Protein AF-A0A183DHZ5-F1 (afdb_monomer_lite)

Secondary structure (DSSP, 8-state):
--SEEEE--GGG--HHHHHHHHHHHHHHHH-TT-EEEE--SSS-HHHHHHHTTSPPP-PPPP-PPP------SS--S-HHHHHHHHHHHHHHHSPSS--EEEEESSHHHHHHHHHHHHHHHHTTT---EEEEE--SS-HHHHHHHHHHHHHHHHHHT-

Organism: NCBI:txid637853

Sequence (158 aa):
LFSVIIIDEAHERTLHTDVLFGLVKDIARFRNDIKLLISSATLDVEKFSTFFDDAPILRIPGRRFPVDIYYTKAPEADYIDAAMVSILQIHLTQPLPGDILVFLTGQEEIETLMVSSFSKLAHFGLGVVAFETACCSSTHAKDTAEQSCQALFGELLK

Radius of gyration: 21.26 Å; chains: 1; bounding box: 41×42×58 Å

Foldseek 3Di:
DDQEDEAEQLVLPDPVSVVVLVVVLVVVVVDVSHHYHYYHPDPVCCVVCVSNVNDDDDDDDDDDDDDDDDDDPDDDPDVLVVVLVVVVCCQVPPDDDDEAEDEDADPVSVVVSVVVNCVVCVVVVTDDYQYAYPHRDDPVRVVVSVVVVVVVVVVVVD

InterPro domains:
  IPR002464 DNA/RNA helicase, ATP-dependent, DEAH-box type, conserved site [PS00690] (3-12)
  IPR014001 Helicase superfamily 1/2, ATP-binding domain [PS51192] (1-61)
  IPR027417 P-loop containing nucleoside triphosphate hydrolase [G3DSA:3.40.50.300] (1-63)
  IPR027417 P-loop containing nucleoside triphosphate hydrolase [G3DSA:3.40.50.300] (64-149)
  IPR027417 P-loop containing nucleoside triphosphate hydrolase [SSF52540] (5-114)

pLDDT: mean 75.85, std 19.02, range [31.0, 93.19]

Structure (mmCIF, N/CA/C/O backbone):
data_AF-A0A183DHZ5-F1
#
_entry.id   AF-A0A183DHZ5-F1
#
loop_
_atom_site.group_PDB
_atom_site.id
_atom_site.type_symbol
_atom_site.label_atom_id
_atom_site.label_alt_id
_atom_site.label_comp_id
_atom_site.label_asym_id
_atom_site.label_entity_id
_atom_site.label_seq_id
_atom_site.pdbx_PDB_ins_code
_atom_site.Cartn_x
_atom_site.Cartn_y
_atom_site.Cartn_z
_atom_site.occupancy
_atom_site.B_iso_or_equiv
_atom_site.auth_seq_id
_atom_site.auth_comp_id
_atom_site.auth_asym_id
_atom_site.auth_atom_id
_atom_site.pdbx_PDB_model_num
ATOM 1 N N . LEU A 1 1 ? -4.511 18.849 24.606 1.00 58.31 1 LEU A N 1
ATOM 2 C CA . LEU A 1 1 ? -4.771 17.392 24.630 1.00 58.31 1 LEU A CA 1
ATOM 3 C C . LEU A 1 1 ? -5.463 17.012 23.333 1.00 58.31 1 LEU A C 1
ATOM 5 O O . LEU A 1 1 ? -6.319 17.769 22.895 1.00 58.31 1 LEU A O 1
ATOM 9 N N . PHE A 1 2 ? -5.076 15.894 22.726 1.00 76.31 2 PHE A N 1
ATOM 10 C CA . PHE A 1 2 ? -5.682 15.408 21.487 1.00 76.31 2 PHE A CA 1
ATOM 11 C C . PHE A 1 2 ? -7.076 14.837 21.761 1.00 76.31 2 PHE A C 1
ATOM 13 O O . PHE A 1 2 ? -7.258 14.106 22.731 1.00 76.31 2 PHE A O 1
ATOM 20 N N . SER A 1 3 ? -8.043 15.177 20.913 1.00 87.81 3 SER A N 1
ATOM 21 C CA . SER A 1 3 ? -9.399 14.610 20.921 1.00 87.81 3 SER A CA 1
ATOM 22 C C . SER A 1 3 ? -9.572 13.496 19.887 1.00 87.81 3 SER A C 1
ATOM 24 O O . SER A 1 3 ? -10.513 12.710 19.967 1.00 87.81 3 SER A O 1
ATOM 26 N N . VAL A 1 4 ? -8.670 13.421 18.907 1.00 91.56 4 VAL A N 1
ATOM 27 C CA . VAL A 1 4 ? -8.697 12.439 17.824 1.00 91.56 4 VAL A CA 1
ATOM 28 C C . VAL A 1 4 ? -7.288 11.901 17.617 1.00 91.56 4 VAL A C 1
ATOM 30 O O . VAL A 1 4 ? -6.333 12.677 17.568 1.00 91.56 4 VAL A O 1
ATOM 33 N N . ILE A 1 5 ? -7.173 10.583 17.499 1.00 91.31 5 ILE A N 1
ATOM 34 C CA . ILE A 1 5 ? -5.947 9.876 17.137 1.00 91.31 5 ILE A CA 1
ATOM 35 C C . ILE A 1 5 ? -6.230 9.132 15.835 1.00 91.31 5 ILE A C 1
ATOM 37 O O . ILE A 1 5 ? -7.207 8.388 15.744 1.00 91.31 5 ILE A O 1
ATOM 41 N N . ILE A 1 6 ? -5.382 9.352 14.834 1.00 92.31 6 ILE A N 1
ATOM 42 C CA . ILE A 1 6 ? -5.441 8.664 13.546 1.00 92.31 6 ILE A CA 1
ATOM 43 C C . ILE A 1 6 ? -4.161 7.848 13.413 1.00 92.31 6 ILE A C 1
ATOM 45 O O . ILE A 1 6 ? -3.070 8.400 13.543 1.00 92.31 6 ILE A O 1
ATOM 49 N N . ILE A 1 7 ? -4.305 6.546 13.189 1.00 89.88 7 ILE A N 1
ATOM 50 C CA . ILE A 1 7 ? -3.193 5.638 12.911 1.00 89.88 7 ILE A CA 1
ATOM 51 C C . ILE A 1 7 ? -3.353 5.172 11.471 1.00 89.88 7 ILE A C 1
ATOM 53 O O . ILE A 1 7 ? -4.314 4.469 11.156 1.00 89.88 7 ILE A O 1
ATOM 57 N N . ASP A 1 8 ? -2.442 5.601 10.607 1.00 89.50 8 ASP A N 1
ATOM 58 C CA . ASP A 1 8 ? -2.439 5.232 9.193 1.00 89.50 8 ASP A CA 1
ATOM 59 C C . ASP A 1 8 ? -1.499 4.053 8.924 1.00 89.50 8 ASP A C 1
ATOM 61 O O . ASP A 1 8 ? -0.668 3.715 9.770 1.00 89.50 8 ASP A O 1
ATOM 65 N N . GLU A 1 9 ? -1.653 3.411 7.766 1.00 86.88 9 GLU A N 1
ATOM 66 C CA . GLU A 1 9 ? -0.778 2.323 7.308 1.00 86.88 9 GLU A CA 1
ATOM 67 C C . GLU A 1 9 ? -0.641 1.169 8.324 1.00 86.88 9 GLU A C 1
ATOM 69 O O . GLU A 1 9 ? 0.388 0.501 8.426 1.00 86.88 9 GLU A O 1
ATOM 74 N N . ALA A 1 10 ? -1.717 0.865 9.062 1.00 84.44 10 ALA A N 1
ATOM 75 C CA . ALA A 1 10 ? -1.728 -0.145 10.132 1.00 84.44 10 ALA A CA 1
ATOM 76 C C . ALA A 1 10 ? -1.297 -1.558 9.686 1.00 84.44 10 ALA A C 1
ATOM 78 O O . ALA A 1 10 ? -1.012 -2.429 10.510 1.00 84.44 10 ALA A O 1
ATOM 79 N N . HIS A 1 11 ? -1.257 -1.797 8.378 1.00 84.62 11 HIS A N 1
ATOM 80 C CA . HIS A 1 11 ? -0.834 -3.048 7.774 1.00 84.62 11 HIS A CA 1
ATOM 81 C C . HIS A 1 11 ? 0.684 -3.250 7.720 1.00 84.62 11 HIS A C 1
ATOM 83 O O . HIS A 1 11 ? 1.106 -4.390 7.542 1.00 84.62 11 HIS A O 1
ATOM 89 N N . GLU A 1 12 ? 1.497 -2.207 7.908 1.00 80.25 12 GLU A N 1
ATOM 90 C CA . GLU A 1 12 ? 2.961 -2.342 7.929 1.00 80.25 12 GLU A CA 1
ATOM 91 C C . GLU A 1 12 ? 3.482 -3.103 9.154 1.00 80.25 12 GLU A C 1
ATOM 93 O O . GLU A 1 12 ? 4.626 -3.549 9.152 1.00 80.25 12 GLU A O 1
ATOM 98 N N . ARG A 1 13 ? 2.649 -3.273 10.196 1.00 81.00 13 ARG A N 1
ATOM 99 C CA . ARG A 1 13 ? 2.975 -4.052 11.408 1.00 81.00 13 ARG A CA 1
ATOM 100 C C . ARG A 1 13 ? 4.326 -3.670 12.024 1.00 81.00 13 ARG A C 1
ATOM 102 O O . ARG A 1 13 ? 5.114 -4.526 12.422 1.00 81.00 13 ARG A O 1
ATOM 109 N N . THR A 1 14 ? 4.613 -2.371 12.103 1.00 83.56 14 THR A N 1
ATOM 110 C CA . THR A 1 14 ? 5.830 -1.912 12.779 1.00 83.56 14 THR A CA 1
ATOM 111 C C . THR A 1 14 ? 5.716 -2.131 14.290 1.00 83.56 14 THR A C 1
ATOM 113 O O . THR A 1 14 ? 4.630 -2.024 14.866 1.00 83.56 14 THR A O 1
ATOM 116 N N . LEU A 1 15 ? 6.853 -2.364 14.956 1.00 86.44 15 LEU A N 1
ATOM 117 C CA . LEU A 1 15 ? 6.904 -2.526 16.414 1.00 86.44 15 LEU A CA 1
ATOM 118 C C . LEU A 1 15 ? 6.274 -1.329 17.144 1.00 86.44 15 LEU A C 1
ATOM 120 O O . LEU A 1 15 ? 5.553 -1.498 18.126 1.00 86.44 15 LEU A O 1
ATOM 124 N N . HIS A 1 16 ? 6.536 -0.116 16.656 1.00 86.81 16 HIS A N 1
ATOM 125 C CA . HIS A 1 16 ? 5.997 1.108 17.240 1.00 86.81 16 HIS A CA 1
ATOM 126 C C . HIS A 1 16 ? 4.471 1.163 17.130 1.00 86.81 16 HIS A C 1
ATOM 128 O O . HIS A 1 16 ? 3.805 1.490 18.113 1.00 86.81 16 HIS A O 1
ATOM 134 N N . THR A 1 17 ? 3.918 0.805 15.969 1.00 86.62 17 THR A N 1
ATOM 135 C CA . THR A 1 17 ? 2.470 0.794 15.736 1.00 86.62 17 THR A CA 1
ATOM 136 C C . THR A 1 17 ? 1.773 -0.270 16.590 1.00 86.62 17 THR A C 1
ATOM 138 O O . THR A 1 17 ? 0.731 0.009 17.182 1.00 86.62 17 THR A O 1
ATOM 141 N N . ASP A 1 18 ? 2.366 -1.456 16.740 1.00 87.38 18 ASP A N 1
ATOM 142 C CA . ASP A 1 18 ? 1.784 -2.533 17.550 1.00 87.38 18 ASP A CA 1
ATOM 143 C C . ASP A 1 18 ? 1.769 -2.195 19.052 1.00 87.38 18 ASP A C 1
ATOM 145 O O . ASP A 1 18 ? 0.756 -2.400 19.729 1.00 87.38 18 ASP A O 1
ATOM 149 N N . VAL A 1 19 ? 2.852 -1.606 19.578 1.00 90.88 19 VAL A N 1
ATOM 150 C CA . VAL A 1 19 ? 2.882 -1.100 20.964 1.00 90.88 19 VAL A CA 1
ATOM 151 C C . VAL A 1 19 ? 1.856 0.022 21.148 1.00 90.88 19 VAL A C 1
ATOM 153 O O . VAL A 1 19 ? 1.135 0.045 22.150 1.00 90.88 19 VAL A O 1
ATOM 156 N N . LEU A 1 20 ? 1.744 0.928 20.171 1.00 90.81 20 LEU A N 1
ATOM 157 C CA . LEU A 1 20 ? 0.765 2.011 20.195 1.00 90.81 20 LEU A CA 1
ATOM 158 C C . LEU A 1 20 ? -0.673 1.476 20.239 1.00 90.81 20 LEU A C 1
ATOM 160 O O . LEU A 1 20 ? -1.477 1.998 21.009 1.00 90.81 20 LEU A O 1
ATOM 164 N N . PHE A 1 21 ? -1.003 0.423 19.485 1.00 91.81 21 PHE A N 1
ATOM 165 C CA . PHE A 1 21 ? -2.342 -0.172 19.506 1.00 91.81 21 PHE A CA 1
ATOM 166 C C . PHE A 1 21 ? -2.739 -0.699 20.883 1.00 91.81 21 PHE A C 1
ATOM 168 O O . PHE A 1 21 ? -3.874 -0.472 21.303 1.00 91.81 21 PHE A O 1
ATOM 175 N N . GLY A 1 22 ? -1.818 -1.345 21.605 1.00 91.50 22 GLY A N 1
ATOM 176 C CA . GLY A 1 22 ? -2.068 -1.790 22.978 1.00 91.50 22 GLY A CA 1
ATOM 177 C C . GLY A 1 22 ? -2.387 -0.620 23.911 1.00 91.50 22 GLY A C 1
ATOM 178 O O . GLY A 1 22 ? -3.421 -0.615 24.576 1.00 91.50 22 GLY A O 1
ATOM 179 N N . LEU A 1 23 ? -1.544 0.417 23.892 1.00 92.75 23 LEU A N 1
ATOM 180 C CA . LEU A 1 23 ? -1.708 1.596 24.749 1.00 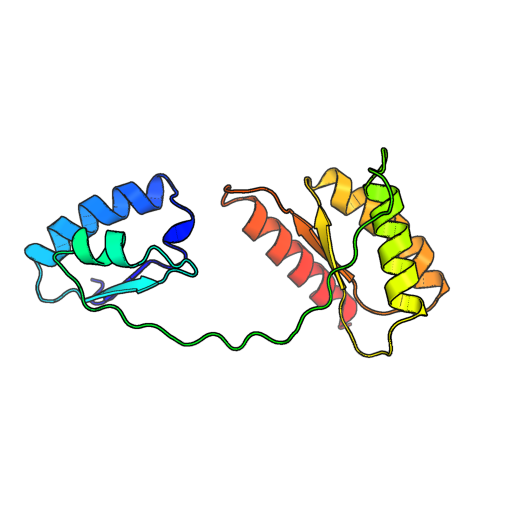92.75 23 LEU A CA 1
ATOM 181 C C . LEU A 1 23 ? -2.989 2.376 24.432 1.00 92.75 23 LEU A C 1
ATOM 183 O O . LEU A 1 23 ? -3.728 2.776 25.332 1.00 92.75 23 LEU A O 1
ATOM 187 N N . VAL A 1 24 ? -3.262 2.604 23.148 1.00 92.31 24 VAL A N 1
ATOM 188 C CA . VAL A 1 24 ? -4.418 3.391 22.710 1.00 92.31 24 VAL A CA 1
ATOM 189 C C . VAL A 1 24 ? -5.721 2.635 22.953 1.00 92.31 24 VAL A C 1
ATOM 191 O O . VAL A 1 24 ? -6.710 3.272 23.309 1.00 92.31 24 VAL A O 1
ATOM 194 N N . LYS A 1 25 ? -5.732 1.300 22.842 1.00 91.75 25 LYS A N 1
ATOM 195 C CA . LYS A 1 25 ? -6.898 0.481 23.203 1.00 91.75 25 LYS A CA 1
ATOM 196 C C . LYS A 1 25 ? -7.289 0.681 24.667 1.00 91.75 25 LYS A C 1
ATOM 198 O O . LYS A 1 25 ? -8.461 0.916 24.957 1.00 91.75 25 LYS A O 1
ATOM 203 N N . ASP A 1 26 ? -6.318 0.637 25.576 1.00 91.69 26 ASP A N 1
ATOM 204 C CA . ASP A 1 26 ? -6.582 0.848 26.999 1.00 91.69 26 ASP A CA 1
ATOM 205 C C . ASP A 1 26 ? -7.067 2.278 27.259 1.00 91.69 26 ASP A C 1
ATOM 207 O O . ASP A 1 26 ? -8.098 2.481 27.899 1.00 91.69 26 ASP A O 1
ATOM 211 N N . ILE A 1 27 ? -6.393 3.281 26.689 1.00 91.31 27 ILE A N 1
ATOM 212 C CA . ILE A 1 27 ? -6.780 4.689 26.846 1.00 91.31 27 ILE A CA 1
ATOM 213 C C . ILE A 1 27 ? -8.195 4.945 26.313 1.00 91.31 27 ILE A C 1
ATOM 215 O O . ILE A 1 27 ? -8.978 5.605 26.995 1.00 91.31 27 ILE A O 1
ATOM 219 N N . ALA A 1 28 ? -8.546 4.411 25.141 1.00 89.12 28 ALA A N 1
ATOM 220 C CA . ALA A 1 28 ? -9.862 4.592 24.527 1.00 89.12 28 ALA A CA 1
ATOM 221 C C . ALA A 1 28 ? -11.000 4.015 25.387 1.00 89.12 28 ALA A C 1
ATOM 223 O O . ALA A 1 28 ? -12.097 4.564 25.392 1.00 89.12 28 ALA A O 1
ATOM 224 N N . ARG A 1 29 ? -10.736 2.959 26.171 1.00 88.38 29 ARG A N 1
ATOM 225 C CA . ARG A 1 29 ? -11.711 2.389 27.118 1.00 88.38 29 ARG A CA 1
ATOM 226 C C . ARG A 1 29 ? -11.929 3.258 28.357 1.00 88.38 29 ARG A C 1
ATOM 228 O O . ARG A 1 29 ? -13.035 3.293 28.887 1.00 88.38 29 ARG A O 1
ATOM 235 N N . PHE A 1 30 ? -10.893 3.952 28.834 1.00 89.69 30 PHE A N 1
ATOM 236 C CA . PHE A 1 30 ? -11.004 4.852 29.992 1.00 89.69 30 PHE A CA 1
ATOM 237 C C . PHE A 1 30 ? -11.499 6.253 29.618 1.00 89.69 30 PHE A C 1
ATOM 239 O O . PHE A 1 30 ? -12.067 6.954 30.458 1.00 89.69 30 PHE A O 1
ATOM 246 N N . ARG A 1 31 ? -11.268 6.681 28.374 1.00 90.06 31 ARG A N 1
ATOM 247 C CA . ARG A 1 31 ? -11.524 8.042 27.904 1.00 90.06 31 ARG A CA 1
ATOM 248 C C . ARG A 1 31 ? -12.465 8.067 26.710 1.00 90.06 31 ARG A C 1
ATOM 250 O O . ARG A 1 31 ? -12.042 8.010 25.561 1.00 90.06 31 ARG A O 1
ATOM 257 N N . ASN A 1 32 ? -13.740 8.296 27.009 1.00 84.44 32 ASN A N 1
ATOM 258 C CA . ASN A 1 32 ? -14.799 8.457 26.008 1.00 84.44 32 ASN A CA 1
ATOM 259 C C . ASN A 1 32 ? -14.691 9.759 25.187 1.00 84.44 32 ASN A C 1
ATOM 261 O O . ASN A 1 32 ? -15.461 9.960 24.251 1.00 84.44 32 ASN A O 1
ATOM 265 N N . ASP A 1 33 ? -13.783 10.671 25.547 1.00 90.56 33 ASP A N 1
ATOM 266 C CA . ASP A 1 33 ? -13.555 11.924 24.825 1.00 90.56 33 ASP A CA 1
ATOM 267 C C . ASP A 1 33 ? -12.545 11.794 23.670 1.00 90.56 33 ASP A C 1
ATOM 269 O O . ASP A 1 33 ? -12.406 12.729 22.878 1.00 90.56 33 ASP A O 1
ATOM 273 N N . ILE A 1 34 ? -11.871 10.644 23.546 1.00 90.00 34 ILE A N 1
ATOM 274 C CA . ILE A 1 34 ? -10.916 10.358 22.472 1.00 90.00 34 ILE A CA 1
ATOM 275 C C . ILE A 1 34 ? -11.598 9.539 21.376 1.00 90.00 34 ILE A C 1
ATOM 277 O O . ILE A 1 34 ? -12.208 8.504 21.632 1.00 90.00 34 ILE A O 1
ATOM 281 N N . LYS A 1 35 ? -11.445 9.980 20.126 1.00 90.69 35 LYS A N 1
ATOM 282 C CA . LYS A 1 35 ? -11.853 9.223 18.937 1.00 90.69 35 LYS A CA 1
ATOM 283 C C . LYS A 1 35 ? -10.634 8.582 18.288 1.00 90.69 35 LYS A C 1
ATOM 285 O O . LYS A 1 35 ? -9.654 9.272 18.018 1.00 90.69 35 LYS A O 1
ATOM 290 N N . LEU A 1 36 ? -10.716 7.287 18.010 1.00 90.8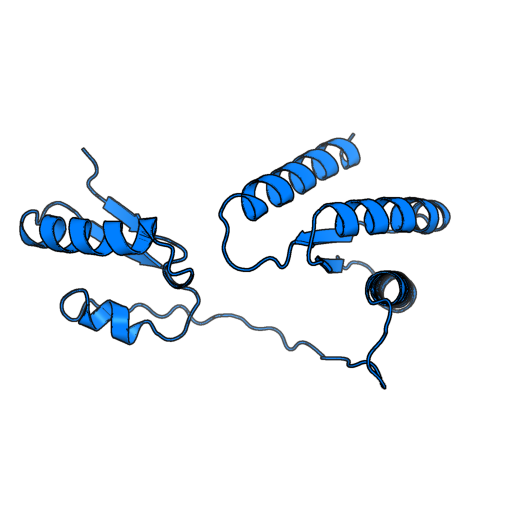8 36 LEU A N 1
ATOM 291 C CA . LEU A 1 36 ? -9.668 6.532 17.331 1.00 90.88 36 LEU A CA 1
ATOM 292 C C . LEU A 1 36 ? -10.114 6.178 15.912 1.00 90.88 36 LEU A C 1
ATOM 294 O O . LEU A 1 36 ? -11.177 5.588 15.730 1.00 90.88 36 LEU A O 1
ATOM 298 N N . LEU A 1 37 ? -9.290 6.521 14.925 1.00 92.31 37 LEU A N 1
ATOM 299 C CA . LEU A 1 37 ? -9.438 6.083 13.541 1.00 92.31 37 LEU A CA 1
ATOM 300 C C . LEU A 1 37 ? -8.196 5.291 13.140 1.00 92.31 37 LEU A C 1
ATOM 302 O O . LEU A 1 37 ? -7.076 5.767 13.308 1.00 92.31 37 LEU A O 1
ATOM 306 N N . ILE A 1 38 ? -8.400 4.095 12.596 1.00 91.38 38 ILE A N 1
ATOM 307 C CA . ILE A 1 38 ? -7.322 3.245 12.092 1.00 91.38 38 ILE A CA 1
ATOM 308 C C . ILE A 1 38 ? -7.562 3.024 10.604 1.00 91.38 38 ILE A C 1
ATOM 310 O O . ILE A 1 38 ? -8.639 2.577 10.210 1.00 91.38 38 ILE A O 1
ATOM 314 N N . SER A 1 39 ? -6.563 3.352 9.795 1.00 90.44 39 SER A N 1
ATOM 315 C CA . SER A 1 39 ? -6.565 3.191 8.344 1.00 90.44 39 SER A CA 1
ATOM 316 C C . SER A 1 39 ? -5.594 2.076 7.937 1.00 90.44 39 SER A C 1
ATOM 318 O O . SER A 1 39 ? -4.532 1.894 8.533 1.00 90.44 39 SER A O 1
ATOM 320 N N . SER A 1 40 ? -6.002 1.267 6.956 1.00 86.94 40 SER A N 1
ATOM 321 C CA . SER A 1 40 ? -5.236 0.136 6.427 1.00 86.94 40 SER A CA 1
ATOM 322 C C . SER A 1 40 ? -5.579 -0.096 4.957 1.00 86.94 40 SER A C 1
ATOM 324 O O . SER A 1 40 ? -6.755 -0.097 4.589 1.00 86.94 40 SER A O 1
ATOM 326 N N . ALA A 1 41 ? -4.565 -0.369 4.132 1.00 84.06 41 ALA A N 1
ATOM 327 C CA . ALA A 1 41 ? -4.731 -0.718 2.723 1.00 84.06 41 ALA A CA 1
ATOM 328 C C . ALA A 1 41 ? -5.016 -2.218 2.484 1.00 84.06 41 ALA A C 1
ATOM 330 O O . ALA A 1 41 ? -5.332 -2.619 1.361 1.00 84.06 41 ALA A O 1
ATOM 331 N N . THR A 1 42 ? -4.904 -3.069 3.512 1.00 77.25 42 THR A N 1
ATOM 332 C CA . THR A 1 42 ? -5.039 -4.531 3.368 1.00 77.25 42 THR A CA 1
ATOM 333 C C . THR A 1 42 ? -6.422 -5.057 3.750 1.00 77.25 42 THR A C 1
ATOM 335 O O . THR A 1 42 ? -7.203 -4.410 4.444 1.00 77.25 42 THR A O 1
ATOM 338 N N . LEU A 1 43 ? -6.732 -6.275 3.289 1.00 59.81 43 LEU A N 1
ATOM 339 C CA . LEU A 1 43 ? -8.028 -6.932 3.498 1.00 59.81 43 LEU A CA 1
ATOM 340 C C . LEU A 1 43 ? -8.248 -7.454 4.928 1.00 59.81 43 LEU A C 1
ATOM 342 O O . LEU A 1 43 ? -9.384 -7.776 5.270 1.00 59.81 43 LEU A O 1
ATOM 346 N N . ASP A 1 44 ? -7.212 -7.497 5.770 1.00 77.88 44 ASP A N 1
ATOM 347 C CA . ASP A 1 44 ? -7.245 -8.105 7.112 1.00 77.88 44 ASP A CA 1
ATOM 348 C C . ASP A 1 44 ? -7.793 -7.154 8.202 1.00 77.88 44 ASP A C 1
ATOM 350 O O . ASP A 1 44 ? -7.334 -7.116 9.344 1.00 77.88 44 ASP A O 1
ATOM 354 N N . VAL A 1 45 ? -8.784 -6.338 7.832 1.00 83.75 45 VAL A N 1
ATOM 355 C CA . VAL A 1 45 ? -9.465 -5.367 8.711 1.00 83.75 45 VAL A CA 1
ATOM 356 C C . VAL A 1 45 ? -10.300 -6.034 9.807 1.00 83.75 45 VAL A C 1
ATOM 358 O O . VAL A 1 45 ? -10.575 -5.422 10.835 1.00 83.75 45 VAL A O 1
ATOM 361 N N . GLU A 1 46 ? -10.670 -7.299 9.617 1.00 88.38 46 GLU A N 1
ATOM 362 C CA . GLU A 1 46 ? -11.455 -8.084 10.575 1.00 88.38 46 GLU A CA 1
ATOM 363 C C . GLU A 1 46 ? -10.679 -8.325 11.872 1.00 88.38 46 GLU A C 1
ATOM 365 O O . GLU A 1 46 ? -11.221 -8.123 12.957 1.00 88.38 46 GLU A O 1
ATOM 370 N N . LYS A 1 47 ? -9.377 -8.629 11.786 1.00 88.12 47 LYS A N 1
ATOM 371 C CA . LYS A 1 47 ? -8.527 -8.773 12.978 1.00 88.12 47 LYS A CA 1
ATOM 372 C C . LYS A 1 47 ? -8.420 -7.476 13.769 1.00 88.12 47 LYS A C 1
ATOM 374 O O . LYS A 1 47 ? -8.398 -7.519 14.995 1.00 88.12 47 LYS A O 1
ATOM 379 N N . PHE A 1 48 ? -8.357 -6.334 13.083 1.00 88.25 48 PHE A N 1
ATOM 380 C CA . PHE A 1 48 ? -8.343 -5.029 13.744 1.00 88.25 48 PHE A CA 1
ATOM 381 C C . PHE A 1 48 ? -9.679 -4.729 14.417 1.00 88.25 48 PHE A C 1
ATOM 383 O O . PHE A 1 48 ? -9.681 -4.311 15.569 1.00 88.25 48 PHE A O 1
ATOM 390 N N . SER A 1 49 ? -10.801 -5.003 13.750 1.00 90.88 49 SER A N 1
ATOM 391 C CA . SER A 1 49 ? -12.132 -4.845 14.341 1.00 90.88 49 SER A CA 1
ATOM 392 C C . SER A 1 49 ? -12.270 -5.665 15.624 1.00 90.88 49 SER A C 1
ATOM 394 O O . SER A 1 49 ? -12.520 -5.089 16.680 1.00 90.88 49 SER A O 1
ATOM 396 N N . THR A 1 50 ? -11.966 -6.966 15.583 1.00 91.81 50 THR A N 1
ATOM 397 C CA . THR A 1 50 ? -12.018 -7.833 16.771 1.00 91.81 50 THR A CA 1
ATOM 398 C C . THR A 1 50 ? -11.018 -7.408 17.850 1.00 91.81 50 THR A C 1
ATOM 400 O O . THR A 1 50 ? -11.319 -7.473 19.041 1.00 91.81 50 THR A O 1
ATOM 403 N N . PHE A 1 51 ? -9.825 -6.933 17.473 1.00 90.62 51 PHE A N 1
ATOM 404 C CA . PHE A 1 51 ? -8.865 -6.406 18.443 1.00 90.62 51 PHE A CA 1
ATOM 405 C C . PHE A 1 51 ? -9.384 -5.137 19.135 1.00 90.62 51 PHE A C 1
ATOM 407 O O . PHE A 1 51 ? -9.145 -4.973 20.330 1.00 90.62 51 PHE A O 1
ATOM 414 N N . PHE A 1 52 ? -10.115 -4.273 18.433 1.00 91.69 52 PHE A N 1
ATOM 415 C CA . PHE A 1 52 ? -10.717 -3.046 18.963 1.00 91.69 52 PHE A CA 1
ATOM 416 C C . PHE A 1 52 ? -12.198 -3.226 19.335 1.00 91.69 52 PHE A C 1
ATOM 418 O O . PHE A 1 52 ? -13.018 -2.366 19.034 1.00 91.69 52 PHE A O 1
ATOM 425 N N . ASP A 1 53 ? -12.526 -4.325 20.021 1.00 91.19 53 ASP A N 1
ATOM 426 C CA . ASP A 1 53 ? -13.856 -4.578 20.600 1.00 91.19 53 ASP A CA 1
ATOM 427 C C . ASP A 1 53 ? -14.996 -4.522 19.558 1.00 91.19 53 ASP A C 1
ATOM 429 O O . ASP A 1 53 ? -16.025 -3.882 19.764 1.00 91.19 53 ASP A O 1
ATOM 433 N N . ASP A 1 54 ? -14.777 -5.191 18.421 1.00 92.31 54 ASP A N 1
ATOM 434 C CA . ASP A 1 54 ? -15.679 -5.258 17.262 1.00 92.31 54 ASP A CA 1
ATOM 435 C C . ASP A 1 54 ? -16.008 -3.877 16.666 1.00 92.31 54 ASP A C 1
ATOM 437 O O . ASP A 1 54 ? -17.137 -3.580 16.260 1.00 92.31 54 ASP A O 1
ATOM 441 N N . ALA A 1 55 ? -14.987 -3.014 16.590 1.00 91.62 55 ALA A N 1
ATOM 442 C CA . ALA A 1 55 ? -15.099 -1.675 16.022 1.00 91.62 55 ALA A CA 1
ATOM 443 C C . ALA A 1 55 ? -15.681 -1.693 14.591 1.00 91.62 55 ALA A C 1
ATOM 445 O O . ALA A 1 55 ? -15.320 -2.557 13.781 1.00 91.62 55 ALA A O 1
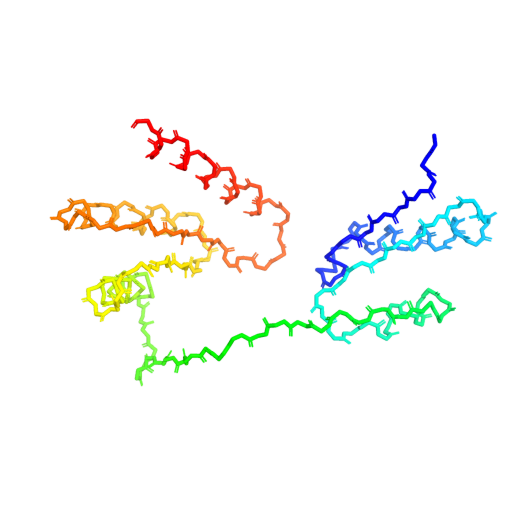ATOM 446 N N . PRO A 1 56 ? -16.540 -0.717 14.236 1.00 93.19 56 PRO A N 1
ATOM 447 C CA . PRO A 1 56 ? -17.171 -0.662 12.924 1.00 93.19 56 PRO A CA 1
ATOM 448 C C . PRO A 1 56 ? -16.133 -0.480 11.814 1.00 93.19 56 PRO A C 1
ATOM 450 O O . PRO A 1 56 ? -15.273 0.398 11.875 1.00 93.19 56 PRO A O 1
ATOM 453 N N . ILE A 1 57 ? -16.254 -1.289 10.763 1.00 92.12 57 ILE A N 1
ATOM 454 C CA . ILE A 1 57 ? -15.349 -1.260 9.613 1.00 92.12 57 ILE A CA 1
ATOM 455 C C . ILE A 1 57 ? -15.969 -0.417 8.499 1.00 92.12 57 ILE A C 1
ATOM 457 O O . ILE A 1 57 ? -17.035 -0.748 7.978 1.00 92.12 57 ILE A O 1
ATOM 461 N N . LEU A 1 58 ? -15.264 0.632 8.076 1.00 91.38 58 LEU A N 1
ATOM 462 C CA . LEU A 1 58 ? -15.597 1.395 6.876 1.00 91.38 58 LEU A CA 1
ATOM 463 C C . LEU A 1 58 ? -14.713 0.933 5.713 1.00 91.38 58 LEU A C 1
ATOM 465 O O . LEU A 1 58 ? -13.502 1.132 5.733 1.00 91.38 58 LEU A O 1
ATOM 469 N N . ARG A 1 59 ? -15.316 0.329 4.683 1.00 88.69 59 ARG A N 1
ATOM 470 C CA . ARG A 1 59 ? -14.603 -0.079 3.463 1.00 88.69 59 ARG A CA 1
ATOM 471 C C . ARG A 1 59 ? -14.827 0.956 2.367 1.00 88.69 59 ARG A C 1
ATOM 473 O O . ARG A 1 59 ? -15.953 1.141 1.911 1.00 88.69 59 ARG A O 1
ATOM 480 N N . ILE A 1 60 ? -13.753 1.604 1.927 1.00 86.62 60 ILE A N 1
ATOM 481 C CA . ILE A 1 60 ? -13.786 2.519 0.785 1.00 86.62 60 ILE A CA 1
ATOM 482 C C . ILE A 1 60 ? -13.461 1.697 -0.470 1.00 86.62 60 ILE A C 1
ATOM 484 O O . ILE A 1 60 ? -12.369 1.129 -0.545 1.00 86.62 60 ILE A O 1
ATOM 488 N N . PRO A 1 61 ? -14.382 1.569 -1.445 1.00 81.56 61 PRO A N 1
ATOM 489 C CA . PRO A 1 61 ? -14.108 0.807 -2.655 1.00 81.56 61 PRO A CA 1
ATOM 490 C C . PRO A 1 61 ? -12.993 1.491 -3.452 1.00 81.56 61 PRO A C 1
ATOM 492 O O . PRO A 1 61 ? -13.134 2.632 -3.894 1.00 81.56 61 PRO A O 1
ATOM 495 N N . GLY A 1 62 ? -11.877 0.785 -3.633 1.00 76.12 62 GLY A N 1
ATOM 496 C CA . GLY A 1 62 ? -10.786 1.250 -4.481 1.00 76.12 62 GLY A CA 1
ATOM 497 C C . GLY A 1 62 ? -11.215 1.299 -5.947 1.00 76.12 62 GLY A C 1
ATOM 498 O O . GLY A 1 62 ? -11.923 0.416 -6.432 1.00 76.12 62 GLY A O 1
ATOM 499 N N . ARG A 1 63 ? -10.755 2.317 -6.676 1.00 78.50 63 ARG A N 1
ATOM 500 C CA . ARG A 1 63 ? -10.845 2.349 -8.139 1.00 78.50 63 ARG A CA 1
ATOM 501 C C . ARG A 1 63 ? -9.567 1.734 -8.690 1.00 78.50 63 ARG A C 1
ATOM 503 O O . ARG A 1 63 ? -8.524 2.374 -8.664 1.00 78.50 63 ARG A O 1
ATOM 510 N N . ARG A 1 64 ? -9.638 0.481 -9.136 1.00 77.81 64 ARG A N 1
ATOM 511 C CA . ARG A 1 64 ? -8.536 -0.150 -9.869 1.00 77.81 64 ARG A CA 1
ATOM 512 C C . ARG A 1 64 ? -8.789 0.017 -11.358 1.00 77.81 64 ARG A C 1
ATOM 514 O O . ARG A 1 64 ? -9.877 -0.302 -11.832 1.00 77.81 64 ARG A O 1
ATOM 521 N N . PHE A 1 65 ? -7.792 0.515 -12.070 1.00 84.12 65 PHE A N 1
ATOM 522 C CA . PHE A 1 65 ? -7.772 0.471 -13.524 1.00 84.12 65 PHE A CA 1
ATOM 523 C C . PHE A 1 65 ? -7.189 -0.879 -13.962 1.00 84.12 65 PHE A C 1
ATOM 525 O O . PHE A 1 65 ? -6.382 -1.447 -13.221 1.00 84.12 65 PHE A O 1
ATOM 532 N N . PRO A 1 66 ? -7.622 -1.442 -15.102 1.00 85.56 66 PRO A N 1
ATOM 533 C CA . PRO A 1 66 ? -6.989 -2.639 -15.640 1.00 85.56 66 PRO A CA 1
ATOM 534 C C . PRO A 1 66 ? -5.510 -2.343 -15.923 1.00 85.56 66 PRO A C 1
ATOM 536 O O . PRO A 1 66 ? -5.193 -1.321 -16.527 1.00 85.56 66 PRO A O 1
ATOM 539 N N . VAL A 1 67 ? -4.623 -3.220 -15.451 1.00 87.56 67 VAL A N 1
ATOM 540 C CA . VAL A 1 67 ? -3.174 -3.130 -15.663 1.00 87.56 67 VAL A CA 1
ATOM 541 C C . VAL A 1 67 ? -2.729 -4.393 -16.382 1.00 87.56 67 VAL A C 1
ATOM 543 O O . VAL A 1 67 ? -2.969 -5.497 -15.888 1.00 87.56 67 VAL A O 1
ATOM 546 N N . ASP A 1 68 ? -2.086 -4.225 -17.533 1.00 89.31 68 ASP A N 1
ATOM 547 C CA . ASP A 1 68 ? -1.488 -5.329 -18.278 1.00 89.31 68 ASP A CA 1
ATOM 548 C C . ASP A 1 68 ? -0.147 -5.721 -17.650 1.00 89.31 68 ASP A C 1
ATOM 550 O O . ASP A 1 68 ? 0.694 -4.868 -17.360 1.00 89.31 68 ASP A O 1
ATOM 554 N N . ILE A 1 69 ? 0.054 -7.022 -17.433 1.00 91.12 69 ILE A N 1
ATOM 555 C CA . ILE A 1 69 ? 1.252 -7.560 -16.782 1.00 91.12 69 ILE A CA 1
ATOM 556 C C . ILE A 1 69 ? 2.107 -8.274 -17.825 1.00 91.12 69 ILE A C 1
ATOM 558 O O . ILE A 1 69 ? 1.638 -9.181 -18.514 1.00 91.12 69 ILE A O 1
ATOM 562 N N . TYR A 1 70 ? 3.380 -7.893 -17.894 1.00 90.31 70 TYR A N 1
ATOM 563 C CA . TYR A 1 70 ? 4.370 -8.488 -18.785 1.00 90.31 70 TYR A CA 1
ATOM 564 C C . TYR A 1 70 ? 5.459 -9.185 -17.970 1.00 90.31 70 TYR A C 1
ATOM 566 O O . TYR A 1 70 ? 5.908 -8.669 -16.949 1.00 90.31 70 TYR A O 1
ATOM 574 N N . TYR A 1 71 ? 5.894 -10.354 -18.441 1.00 90.75 71 TYR A N 1
ATOM 575 C CA . TYR A 1 71 ? 6.952 -11.150 -17.820 1.00 90.75 71 TYR A CA 1
ATOM 576 C C . TYR A 1 71 ? 8.106 -11.355 -18.799 1.00 90.75 71 TYR A C 1
ATOM 578 O O . TYR A 1 71 ? 7.894 -11.487 -20.009 1.00 90.75 71 TYR A O 1
ATOM 586 N N . THR A 1 72 ? 9.327 -11.435 -18.277 1.00 89.19 72 THR A N 1
ATOM 587 C CA . THR A 1 72 ? 10.481 -11.882 -19.057 1.00 89.19 72 THR A CA 1
ATOM 588 C C . THR A 1 72 ? 10.327 -13.364 -19.413 1.00 89.19 72 THR A C 1
ATOM 590 O O . THR A 1 72 ? 9.688 -14.140 -18.701 1.00 89.19 72 THR A O 1
ATOM 593 N N . LYS A 1 73 ? 10.908 -13.788 -20.542 1.00 88.56 73 LYS A N 1
ATOM 594 C CA . LYS A 1 73 ? 10.858 -15.201 -20.970 1.00 88.56 73 LYS A CA 1
ATOM 595 C C . LYS A 1 73 ? 11.689 -16.117 -20.066 1.00 88.56 73 LYS A C 1
ATOM 597 O O . LYS A 1 73 ? 11.418 -17.312 -19.992 1.00 88.56 73 LYS A O 1
ATOM 602 N N . ALA A 1 74 ? 12.713 -15.557 -19.435 1.00 89.88 74 ALA A N 1
ATOM 603 C CA . ALA A 1 74 ? 13.650 -16.228 -18.551 1.00 89.88 74 ALA A CA 1
ATOM 604 C C . ALA A 1 74 ? 14.068 -15.257 -17.429 1.00 89.88 74 ALA A C 1
ATOM 606 O O . ALA A 1 74 ? 13.902 -14.043 -17.586 1.00 89.88 74 ALA A O 1
ATOM 607 N N . PRO A 1 75 ? 14.574 -15.763 -16.292 1.00 89.75 75 PRO A N 1
ATOM 608 C CA . PRO A 1 75 ? 15.161 -14.912 -15.264 1.00 89.75 75 PRO A CA 1
ATOM 609 C C . PRO A 1 75 ? 16.411 -14.210 -15.807 1.00 89.75 75 PRO A C 1
ATOM 611 O O . PRO A 1 75 ? 17.284 -14.857 -16.386 1.00 89.75 75 PRO A O 1
ATOM 614 N N . GLU A 1 76 ? 16.491 -12.900 -15.598 1.00 88.69 76 GLU A N 1
ATOM 615 C CA . GLU A 1 76 ? 17.652 -12.090 -15.966 1.00 88.69 76 GLU A CA 1
ATOM 616 C C . GLU A 1 76 ? 18.661 -12.079 -14.814 1.00 88.69 76 GLU A C 1
ATOM 618 O O . GLU A 1 76 ? 18.285 -11.920 -13.652 1.00 88.69 76 GLU A O 1
ATOM 623 N N . ALA A 1 77 ? 19.945 -12.270 -15.130 1.00 86.75 77 ALA A N 1
ATOM 624 C CA . ALA A 1 77 ? 21.011 -12.255 -14.125 1.00 86.75 77 ALA A CA 1
ATOM 625 C C . ALA A 1 77 ? 21.318 -10.832 -13.629 1.00 86.75 77 ALA A C 1
ATOM 627 O O . ALA A 1 77 ? 21.655 -10.654 -12.461 1.00 86.75 77 ALA A O 1
ATOM 628 N N . ASP A 1 78 ? 21.177 -9.839 -14.510 1.00 89.31 78 ASP A N 1
ATOM 629 C CA . ASP A 1 78 ? 21.315 -8.417 -14.202 1.00 89.31 78 ASP A CA 1
ATOM 630 C C . ASP A 1 78 ? 19.966 -7.719 -14.415 1.00 89.31 78 ASP A C 1
ATOM 632 O O . ASP A 1 78 ? 19.578 -7.365 -15.532 1.00 89.31 78 ASP A O 1
ATOM 636 N N . TYR A 1 79 ? 19.213 -7.556 -13.327 1.00 89.38 79 TYR A N 1
ATOM 637 C CA . TYR A 1 79 ? 17.911 -6.895 -13.378 1.00 89.38 79 TYR A CA 1
ATOM 638 C C . TYR A 1 79 ? 18.020 -5.373 -13.525 1.00 89.38 79 TYR A C 1
ATOM 640 O O . TYR A 1 79 ? 17.042 -4.753 -13.938 1.00 89.38 79 TYR A O 1
ATOM 648 N N . ILE A 1 80 ? 19.174 -4.765 -13.223 1.00 88.12 80 ILE A N 1
ATOM 649 C CA . ILE A 1 80 ? 19.393 -3.318 -13.365 1.00 88.12 80 ILE A CA 1
ATOM 650 C C . ILE A 1 80 ? 19.470 -2.963 -14.848 1.00 88.12 80 ILE A C 1
ATOM 652 O O . ILE A 1 80 ? 18.768 -2.056 -15.306 1.00 88.12 80 ILE A O 1
ATOM 656 N N . ASP A 1 81 ? 20.254 -3.718 -15.622 1.00 88.00 81 ASP A N 1
ATOM 657 C CA . ASP A 1 81 ? 20.329 -3.518 -17.071 1.00 88.00 81 ASP A CA 1
ATOM 658 C C . ASP A 1 81 ? 18.992 -3.851 -17.752 1.00 88.00 81 ASP A C 1
ATOM 660 O O . ASP A 1 81 ? 18.481 -3.058 -18.547 1.00 88.00 81 ASP A O 1
ATOM 664 N N . ALA A 1 82 ? 18.346 -4.956 -17.359 1.00 89.44 82 ALA A N 1
ATOM 665 C CA . ALA A 1 82 ? 17.027 -5.323 -17.875 1.00 89.44 82 ALA A CA 1
ATOM 666 C C . ALA A 1 82 ? 15.951 -4.258 -17.573 1.00 89.44 82 ALA A C 1
ATOM 668 O O . ALA A 1 82 ? 15.112 -3.961 -18.433 1.00 89.44 82 ALA A O 1
ATOM 669 N N . ALA A 1 83 ? 15.983 -3.644 -16.383 1.00 89.31 83 ALA A N 1
ATOM 670 C CA . ALA A 1 83 ? 15.098 -2.538 -16.024 1.00 89.31 83 ALA A CA 1
ATOM 671 C C . ALA A 1 83 ? 15.363 -1.305 -16.897 1.00 89.31 83 ALA A C 1
ATOM 673 O O . ALA A 1 83 ? 14.419 -0.718 -17.422 1.00 89.31 83 ALA A O 1
ATOM 674 N N . MET A 1 84 ? 16.629 -0.948 -17.130 1.00 87.31 84 MET A N 1
ATOM 675 C CA . MET A 1 84 ? 17.007 0.175 -17.994 1.00 87.31 84 MET A CA 1
ATOM 676 C C . MET A 1 84 ? 16.546 -0.029 -19.443 1.00 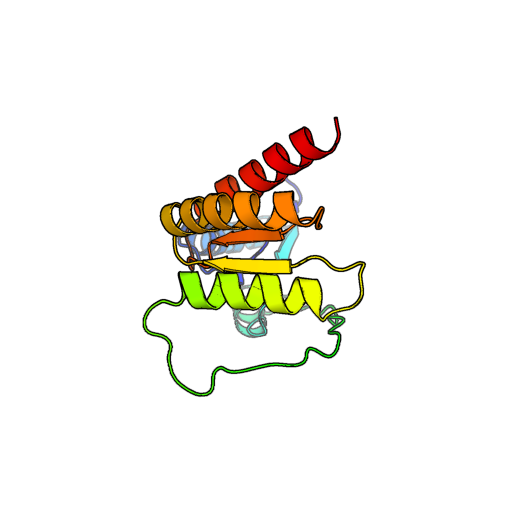87.31 84 MET A C 1
ATOM 678 O O . MET A 1 84 ? 15.942 0.871 -20.033 1.00 87.31 84 MET A O 1
ATOM 682 N N . VAL A 1 85 ? 16.743 -1.227 -20.001 1.00 88.50 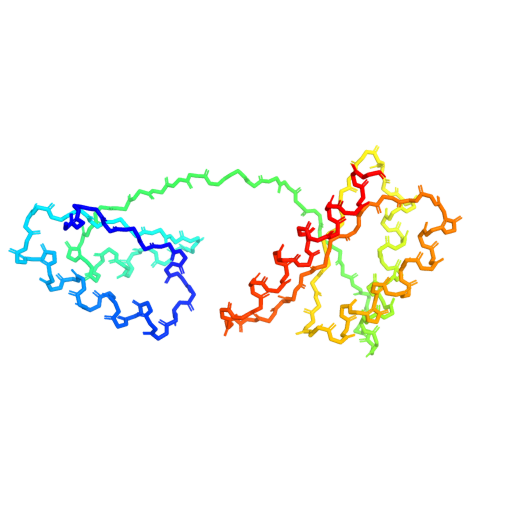85 VAL A N 1
ATOM 683 C CA . VAL A 1 85 ? 16.224 -1.582 -21.332 1.00 88.50 85 VAL A CA 1
ATOM 684 C C . VAL A 1 85 ? 14.698 -1.477 -21.367 1.00 88.50 85 VAL A C 1
ATOM 686 O O . VAL A 1 85 ? 14.148 -0.909 -22.311 1.00 88.50 85 VAL A O 1
ATOM 689 N N . SER A 1 86 ? 14.014 -1.959 -20.326 1.00 89.88 86 SER A N 1
ATOM 690 C CA . SER A 1 86 ? 12.551 -1.900 -20.229 1.00 89.88 86 SER A CA 1
ATOM 691 C C . SER A 1 86 ? 12.032 -0.464 -20.156 1.00 89.88 86 SER A C 1
ATOM 693 O O . SER A 1 86 ? 11.080 -0.135 -20.859 1.00 89.88 86 SER A O 1
ATOM 695 N N . ILE A 1 87 ? 12.680 0.413 -19.380 1.00 87.75 87 ILE A N 1
ATOM 696 C CA . ILE A 1 87 ? 12.344 1.844 -19.301 1.00 87.75 87 ILE A CA 1
ATOM 697 C C . ILE A 1 87 ? 12.447 2.479 -20.687 1.00 87.75 87 ILE A C 1
ATOM 699 O O . ILE A 1 87 ? 11.489 3.096 -21.149 1.00 87.75 87 ILE A O 1
ATOM 703 N N . LEU A 1 88 ? 13.578 2.297 -21.380 1.00 85.31 88 LEU A N 1
ATOM 704 C CA . LEU A 1 88 ? 13.777 2.863 -22.718 1.00 85.31 88 LEU A CA 1
ATOM 705 C C . LEU A 1 88 ? 12.762 2.311 -23.723 1.00 85.31 88 LEU A C 1
ATOM 707 O O . LEU A 1 88 ? 12.210 3.065 -24.522 1.00 85.31 88 LEU A O 1
ATOM 711 N N . GLN A 1 89 ? 12.480 1.009 -23.670 1.00 87.44 89 GLN A N 1
ATOM 712 C CA . GLN A 1 89 ? 11.488 0.385 -24.536 1.00 87.44 89 GLN A CA 1
ATOM 713 C C . GLN A 1 89 ? 10.087 0.950 -24.283 1.00 87.44 89 GLN A C 1
ATOM 715 O O . GLN A 1 89 ? 9.408 1.317 -25.242 1.00 87.44 89 GLN A O 1
ATOM 720 N N . ILE A 1 90 ? 9.649 1.044 -23.024 1.00 88.00 90 ILE A N 1
ATOM 721 C CA . ILE A 1 90 ? 8.352 1.634 -22.657 1.00 88.00 90 ILE A CA 1
ATOM 722 C C . ILE A 1 90 ? 8.290 3.068 -23.169 1.00 88.00 90 ILE A C 1
ATOM 724 O O . ILE A 1 90 ? 7.322 3.447 -23.821 1.00 88.00 90 ILE A O 1
ATOM 728 N N . HIS A 1 91 ? 9.352 3.835 -22.957 1.00 83.25 91 HIS A N 1
ATOM 729 C CA . HIS A 1 91 ? 9.368 5.242 -23.302 1.00 83.25 91 HIS A CA 1
ATOM 730 C C . HIS A 1 91 ? 9.321 5.522 -24.811 1.00 83.25 91 HIS A C 1
ATOM 732 O O . HIS A 1 91 ? 8.736 6.514 -25.238 1.00 83.25 91 HIS A O 1
ATOM 738 N N . LEU A 1 92 ? 9.899 4.636 -25.628 1.00 84.69 92 LEU A N 1
ATOM 739 C CA . LEU A 1 92 ? 9.871 4.745 -27.091 1.00 84.69 92 LEU A CA 1
ATOM 740 C C . LEU A 1 92 ? 8.604 4.154 -27.725 1.00 84.69 92 LEU A C 1
ATOM 742 O O . LEU A 1 92 ? 8.243 4.541 -28.835 1.00 84.69 92 LEU A O 1
ATOM 746 N N . THR A 1 93 ? 7.963 3.179 -27.073 1.00 87.62 93 THR A N 1
ATOM 747 C CA . THR A 1 93 ? 6.840 2.426 -27.663 1.00 87.62 93 THR A CA 1
ATOM 748 C C . THR A 1 93 ? 5.472 2.870 -27.167 1.00 87.62 93 THR A C 1
ATOM 750 O O . THR A 1 93 ? 4.496 2.719 -27.902 1.00 87.62 93 THR A O 1
ATOM 753 N N . GLN A 1 94 ? 5.377 3.400 -25.946 1.00 86.62 94 GLN A N 1
ATOM 754 C CA . GLN A 1 94 ? 4.111 3.832 -25.363 1.00 86.62 94 GLN A CA 1
ATOM 755 C C . GLN A 1 94 ? 3.802 5.295 -25.711 1.00 86.62 94 GLN A C 1
ATOM 757 O O . GLN A 1 94 ? 4.711 6.122 -25.797 1.00 86.62 94 GLN A O 1
ATOM 762 N N . PRO A 1 95 ? 2.520 5.639 -25.925 1.00 81.12 95 PRO A N 1
ATOM 763 C CA . PRO A 1 95 ? 2.120 7.004 -26.235 1.00 81.12 95 PRO A CA 1
ATOM 764 C C . PRO A 1 95 ? 2.333 7.927 -25.029 1.00 81.12 95 PRO A C 1
ATOM 766 O O . PRO A 1 95 ? 1.904 7.624 -23.919 1.00 81.12 95 PRO A O 1
ATOM 769 N N . LEU A 1 96 ? 2.952 9.086 -25.263 1.00 75.25 96 LEU A N 1
ATOM 770 C CA . LEU A 1 96 ? 3.035 10.164 -24.277 1.00 75.25 96 LEU A CA 1
ATOM 771 C C . LEU A 1 96 ? 1.709 10.944 -24.231 1.00 75.25 96 LEU A C 1
ATOM 773 O O . LEU A 1 96 ? 1.095 11.147 -25.286 1.00 75.25 96 LEU A O 1
ATOM 777 N N . PRO A 1 97 ? 1.272 11.432 -23.053 1.00 78.25 97 PRO A N 1
ATOM 778 C CA . PRO A 1 97 ? 1.988 11.490 -21.769 1.00 78.25 97 PRO A CA 1
ATOM 779 C C . PRO A 1 97 ? 1.832 10.235 -20.889 1.00 78.25 97 PRO A C 1
ATOM 781 O O . PRO A 1 97 ? 0.773 9.611 -20.869 1.00 78.25 97 PRO A O 1
ATOM 784 N N . GLY A 1 98 ? 2.864 9.921 -20.102 1.00 76.56 98 GLY A N 1
ATOM 785 C CA . GLY A 1 98 ? 2.834 8.872 -19.082 1.00 76.56 98 GLY A CA 1
ATOM 786 C C . GLY A 1 98 ? 4.138 8.820 -18.286 1.00 76.56 98 GLY A C 1
ATOM 787 O O . GLY A 1 98 ? 5.215 8.920 -18.874 1.00 76.56 98 GLY A O 1
ATOM 788 N N . ASP A 1 99 ? 4.025 8.671 -16.968 1.00 81.62 99 ASP A N 1
ATOM 789 C CA . ASP A 1 99 ? 5.169 8.551 -16.062 1.00 81.62 99 ASP A CA 1
ATOM 790 C C . ASP A 1 99 ? 5.543 7.078 -15.855 1.00 81.62 99 ASP A C 1
ATOM 792 O O . ASP A 1 99 ? 4.694 6.183 -15.925 1.00 81.62 99 ASP A O 1
ATOM 796 N N . ILE A 1 100 ? 6.824 6.824 -15.583 1.00 83.50 100 ILE A N 1
ATOM 797 C CA . ILE A 1 100 ? 7.351 5.484 -15.306 1.00 83.50 100 ILE A CA 1
ATOM 798 C C . ILE A 1 100 ? 7.820 5.440 -13.851 1.00 83.50 100 ILE A C 1
ATOM 800 O O . ILE A 1 100 ? 8.641 6.262 -13.444 1.00 83.50 100 ILE A O 1
ATOM 804 N N . LEU A 1 101 ? 7.316 4.464 -13.092 1.00 86.56 101 LEU A N 1
ATOM 805 C CA . LEU A 1 101 ? 7.758 4.150 -11.733 1.00 86.56 101 LEU A CA 1
ATOM 806 C C . LEU A 1 101 ? 8.530 2.829 -11.742 1.00 86.56 101 LEU A C 1
ATOM 808 O O . LEU A 1 101 ? 7.991 1.804 -12.168 1.00 86.56 101 LEU A O 1
ATOM 812 N N . VAL A 1 102 ? 9.777 2.850 -11.269 1.00 85.06 102 VAL A N 1
ATOM 813 C CA . VAL A 1 102 ? 10.629 1.655 -11.175 1.00 85.06 102 VAL A CA 1
ATOM 814 C C . VAL A 1 102 ? 11.004 1.372 -9.726 1.00 85.06 102 VAL A C 1
ATOM 816 O O . VAL A 1 102 ? 11.494 2.252 -9.019 1.00 85.06 102 VAL A O 1
ATOM 819 N N . PHE A 1 103 ? 10.801 0.119 -9.317 1.00 87.00 103 PHE A N 1
ATOM 820 C CA . PHE A 1 103 ? 11.145 -0.381 -7.991 1.00 87.00 103 PHE A CA 1
ATOM 821 C C . PHE A 1 103 ? 12.517 -1.061 -8.005 1.00 87.00 103 PHE A C 1
ATOM 823 O O . PHE A 1 103 ? 12.719 -2.023 -8.747 1.00 87.00 103 PHE A O 1
ATOM 830 N N . LEU A 1 104 ? 13.439 -0.584 -7.168 1.00 86.25 104 LEU A N 1
ATOM 831 C CA . LEU A 1 104 ? 14.795 -1.132 -7.000 1.00 86.25 104 LEU A CA 1
ATOM 832 C C . LEU A 1 104 ? 15.060 -1.478 -5.533 1.00 86.25 104 LEU A C 1
ATOM 834 O O . LEU A 1 104 ? 14.327 -1.036 -4.653 1.00 86.25 104 LEU A O 1
ATOM 838 N N . THR A 1 105 ? 16.066 -2.297 -5.231 1.00 86.50 105 THR A N 1
ATOM 839 C CA . THR A 1 105 ? 16.209 -2.839 -3.867 1.00 86.50 105 THR A CA 1
ATOM 840 C C . THR A 1 105 ? 17.013 -1.942 -2.930 1.00 86.50 105 THR A C 1
ATOM 842 O O . THR A 1 105 ? 16.783 -1.966 -1.720 1.00 86.50 105 THR A O 1
ATOM 845 N N . GLY A 1 106 ? 17.905 -1.111 -3.475 1.00 82.12 106 GLY A N 1
ATOM 846 C CA . GLY A 1 106 ? 18.792 -0.253 -2.694 1.00 82.12 106 GLY A CA 1
ATOM 847 C C . GLY A 1 106 ? 19.065 1.102 -3.338 1.00 82.12 106 GLY A C 1
ATOM 848 O O . GLY A 1 106 ? 18.856 1.307 -4.532 1.00 82.12 106 GLY A O 1
ATOM 849 N N . GLN A 1 107 ? 19.575 2.031 -2.530 1.00 78.94 107 GLN A N 1
ATOM 850 C CA . GLN A 1 107 ? 19.918 3.378 -2.984 1.00 78.94 107 GLN A CA 1
ATOM 851 C C . GLN A 1 107 ? 21.049 3.373 -4.025 1.00 78.94 107 GLN A C 1
ATOM 853 O O . GLN A 1 107 ? 20.949 4.073 -5.025 1.00 78.94 107 GLN A O 1
ATOM 858 N N . GLU A 1 108 ? 22.086 2.548 -3.840 1.00 82.31 108 GLU A N 1
ATOM 859 C CA . GLU A 1 108 ? 23.206 2.447 -4.793 1.00 82.31 108 GLU A CA 1
ATOM 860 C C . GLU A 1 108 ? 22.734 2.014 -6.194 1.00 82.31 108 GLU A C 1
ATOM 862 O O . GLU A 1 108 ? 23.211 2.519 -7.213 1.00 82.31 108 GLU A O 1
ATOM 867 N N . GLU A 1 109 ? 21.747 1.114 -6.255 1.00 83.75 109 GLU A N 1
ATOM 868 C CA . GLU A 1 109 ? 21.114 0.679 -7.504 1.00 83.75 109 GLU A CA 1
ATOM 869 C C . GLU A 1 109 ? 20.336 1.815 -8.165 1.00 83.75 109 GLU A C 1
ATOM 871 O O . GLU A 1 109 ? 20.449 2.013 -9.375 1.00 83.75 109 GLU A O 1
ATOM 876 N N . ILE A 1 110 ? 19.581 2.580 -7.368 1.00 83.69 110 ILE A N 1
ATOM 877 C CA . ILE A 1 110 ? 18.830 3.751 -7.837 1.00 83.69 110 ILE A CA 1
ATOM 878 C C . ILE A 1 110 ? 19.781 4.785 -8.426 1.00 83.69 110 ILE A C 1
ATOM 880 O O . ILE A 1 110 ? 19.554 5.251 -9.539 1.00 83.69 110 ILE A O 1
ATOM 884 N N . GLU A 1 111 ? 20.863 5.114 -7.725 1.00 81.81 111 GLU A N 1
ATOM 885 C CA . GLU A 1 111 ? 21.855 6.082 -8.194 1.00 81.81 111 GLU A CA 1
ATOM 886 C C . GLU A 1 111 ? 22.527 5.611 -9.490 1.00 81.81 111 GLU A C 1
ATOM 888 O O . GLU A 1 111 ? 22.613 6.365 -10.463 1.00 81.81 111 GLU A O 1
ATOM 893 N N . THR A 1 112 ? 22.927 4.338 -9.553 1.00 83.44 112 THR A N 1
ATOM 894 C CA . THR A 1 112 ? 23.541 3.741 -10.751 1.00 83.44 112 THR A CA 1
ATOM 895 C C . THR A 1 112 ? 22.599 3.796 -11.955 1.00 83.44 112 THR A C 1
ATOM 897 O O . THR A 1 112 ? 23.006 4.167 -13.067 1.00 83.44 112 THR A O 1
ATOM 900 N N . LEU A 1 113 ? 21.325 3.453 -11.743 1.00 82.94 113 LEU A N 1
ATOM 901 C CA . LEU A 1 113 ? 20.319 3.427 -12.795 1.00 82.94 113 LEU A CA 1
ATOM 902 C C . LEU A 1 113 ? 19.909 4.850 -13.204 1.00 82.94 113 LEU A C 1
ATOM 904 O O . LEU A 1 113 ? 19.775 5.105 -14.402 1.00 82.94 113 LEU A O 1
ATOM 908 N N . MET A 1 114 ? 19.812 5.799 -12.267 1.00 76.94 114 MET A N 1
ATOM 909 C CA . MET A 1 114 ? 19.574 7.221 -12.547 1.00 76.94 114 MET A CA 1
ATOM 910 C C . MET A 1 114 ? 20.678 7.822 -13.415 1.00 76.94 114 MET A C 1
ATOM 912 O O . MET A 1 114 ? 20.377 8.423 -14.444 1.00 76.94 114 MET A O 1
ATOM 916 N N . VAL A 1 115 ? 21.950 7.633 -13.051 1.00 76.25 115 VAL A N 1
ATOM 917 C CA . VAL A 1 115 ? 23.088 8.171 -13.818 1.00 76.25 115 VAL A CA 1
ATOM 918 C C . VAL A 1 115 ? 23.104 7.598 -15.236 1.00 76.25 115 VAL A C 1
ATOM 920 O O . VAL A 1 115 ? 23.227 8.337 -16.219 1.00 76.25 115 VAL A O 1
ATOM 923 N N . SER A 1 116 ? 22.913 6.282 -15.355 1.00 74.38 116 SER A N 1
ATOM 924 C CA . SER A 1 116 ? 22.877 5.590 -16.647 1.00 74.38 116 SER A CA 1
ATOM 925 C C . SER A 1 116 ? 21.682 6.015 -17.504 1.00 74.38 116 SER A C 1
ATOM 927 O O . SER A 1 116 ? 21.809 6.164 -18.722 1.00 74.38 116 SER A O 1
ATOM 929 N N . SER A 1 117 ? 20.528 6.240 -16.872 1.00 69.56 117 SER A N 1
ATOM 930 C CA . SER A 1 117 ? 19.302 6.664 -17.548 1.00 69.56 117 SER A CA 1
ATOM 931 C C . SER A 1 117 ? 19.379 8.121 -17.973 1.00 69.56 117 SER A C 1
ATOM 933 O O . SER A 1 117 ? 19.036 8.413 -19.109 1.00 69.56 117 SER A O 1
ATOM 935 N N . PHE A 1 118 ? 19.892 9.029 -17.139 1.00 67.00 118 PHE A N 1
ATOM 936 C CA . PHE A 1 118 ? 19.993 10.454 -17.463 1.00 67.00 118 PHE A CA 1
ATOM 937 C C . PHE A 1 118 ? 20.881 10.698 -18.685 1.00 67.00 118 PHE A C 1
ATOM 939 O O . PHE A 1 118 ? 20.492 11.426 -19.595 1.00 67.00 118 PHE A O 1
ATOM 946 N N . SER A 1 119 ? 22.033 10.021 -18.767 1.00 65.44 119 SER A N 1
ATOM 947 C CA . SER A 1 119 ? 22.917 10.112 -19.938 1.00 65.44 119 SER A CA 1
ATOM 948 C C . SER A 1 119 ? 22.215 9.696 -21.239 1.00 65.44 119 SER A C 1
ATOM 950 O O . SER A 1 119 ? 22.421 10.319 -22.283 1.00 65.44 119 SER A O 1
ATOM 952 N N . LYS A 1 120 ? 21.361 8.666 -21.176 1.00 67.75 120 LYS A N 1
ATOM 953 C CA . LYS A 1 120 ? 20.630 8.147 -22.337 1.00 67.75 120 LYS A CA 1
ATOM 954 C C . LYS A 1 120 ? 19.378 8.974 -22.644 1.00 67.75 120 LYS A C 1
ATOM 956 O O . LYS A 1 120 ? 19.168 9.326 -23.796 1.00 67.75 120 LYS A O 1
ATOM 961 N N . LEU A 1 121 ? 18.586 9.345 -21.641 1.00 64.62 121 LEU A N 1
ATOM 962 C CA . LEU A 1 121 ? 17.335 10.101 -21.777 1.00 64.62 121 LEU A CA 1
ATOM 963 C C . LEU A 1 121 ? 17.572 11.557 -22.195 1.00 64.62 121 LEU A C 1
ATOM 965 O O . LEU A 1 121 ? 16.834 12.067 -23.037 1.00 64.62 121 LEU A O 1
ATOM 969 N N . ALA A 1 122 ? 18.637 12.202 -21.703 1.00 60.97 122 ALA A N 1
ATOM 970 C CA . ALA A 1 122 ? 19.027 13.544 -22.144 1.00 60.97 122 ALA A CA 1
ATOM 971 C C . ALA A 1 122 ? 19.350 13.589 -23.647 1.00 60.97 122 ALA A C 1
ATOM 973 O O . ALA A 1 122 ? 19.091 14.593 -24.305 1.00 60.97 122 ALA A O 1
ATOM 974 N N . HIS A 1 123 ? 19.849 12.484 -24.210 1.00 61.25 123 HIS A N 1
ATOM 975 C CA . HIS A 1 123 ? 20.092 12.358 -25.647 1.00 61.25 123 HIS A CA 1
ATOM 976 C C . HIS A 1 123 ? 18.801 12.353 -26.480 1.00 61.25 123 HIS A C 1
ATOM 978 O O . HIS A 1 123 ? 18.832 12.715 -27.654 1.00 61.25 123 HIS A O 1
ATOM 984 N N . PHE A 1 124 ? 17.677 11.946 -25.885 1.00 59.28 124 PHE A N 1
ATOM 985 C CA . PHE A 1 124 ? 16.397 11.789 -26.573 1.00 59.28 124 PHE A CA 1
ATOM 986 C C . PHE A 1 124 ? 15.337 12.840 -26.186 1.00 59.28 124 PHE A C 1
ATOM 988 O O . PHE A 1 124 ? 14.284 12.872 -26.815 1.00 59.28 124 PHE A O 1
ATOM 995 N N . GLY A 1 125 ? 15.607 13.726 -25.215 1.00 53.69 125 GLY A N 1
ATOM 996 C CA . GLY A 1 125 ? 14.704 14.830 -24.839 1.00 53.69 125 GLY A CA 1
ATOM 997 C C . GLY A 1 125 ? 13.407 14.359 -24.174 1.00 53.69 125 GLY A C 1
ATOM 998 O O . GLY A 1 125 ? 12.322 14.835 -24.502 1.00 53.69 125 GLY A O 1
ATOM 999 N N . LEU A 1 126 ? 13.527 13.370 -23.295 1.00 56.47 126 LEU A N 1
ATOM 1000 C CA . LEU A 1 126 ? 12.461 12.446 -22.923 1.00 56.47 126 LEU A CA 1
ATOM 1001 C C . LEU A 1 126 ? 12.096 12.574 -21.415 1.00 56.47 126 LEU A C 1
ATOM 1003 O O . LEU A 1 126 ? 12.915 13.026 -20.618 1.00 56.47 126 LEU A O 1
ATOM 1007 N N . GLY A 1 127 ? 10.829 12.296 -21.068 1.00 55.97 127 GLY A N 1
ATOM 1008 C CA . GLY A 1 127 ? 10.135 12.699 -19.825 1.00 55.97 127 GLY A CA 1
ATOM 1009 C C . GLY A 1 127 ? 10.567 12.015 -18.513 1.00 55.97 127 GLY A C 1
ATOM 1010 O O . GLY A 1 127 ? 11.439 11.153 -18.492 1.00 55.97 127 GLY A O 1
ATOM 1011 N N . VAL A 1 128 ? 9.947 12.441 -17.403 1.00 56.38 128 VAL A N 1
ATOM 1012 C CA . VAL A 1 128 ? 10.347 12.142 -16.013 1.00 56.38 128 VAL A CA 1
ATOM 1013 C C . VAL A 1 128 ? 10.201 10.652 -15.670 1.00 56.38 128 VAL A C 1
ATOM 1015 O O . VAL A 1 128 ? 9.153 10.048 -15.888 1.00 56.38 128 VAL A O 1
ATOM 1018 N N . VAL A 1 129 ? 11.249 10.069 -15.078 1.00 60.91 129 VAL A N 1
ATOM 1019 C CA . VAL A 1 129 ? 11.232 8.716 -14.500 1.00 60.91 129 VAL A CA 1
ATOM 1020 C C . VAL A 1 129 ? 11.377 8.840 -12.987 1.00 60.91 129 VAL A C 1
ATOM 1022 O O . VAL A 1 129 ? 12.334 9.454 -12.510 1.00 60.91 129 VAL A O 1
ATOM 1025 N N . ALA A 1 130 ? 10.429 8.272 -12.242 1.00 61.00 130 ALA A N 1
ATOM 1026 C CA . ALA A 1 130 ? 10.476 8.206 -10.787 1.00 61.00 130 ALA A CA 1
ATOM 1027 C C . ALA A 1 130 ? 11.039 6.851 -10.335 1.00 61.00 130 ALA A C 1
ATOM 1029 O O . ALA A 1 130 ? 10.708 5.800 -10.893 1.00 61.00 130 ALA A O 1
ATOM 1030 N N . PHE A 1 131 ? 11.882 6.878 -9.306 1.00 64.12 131 PHE A N 1
ATOM 1031 C CA . PHE A 1 131 ? 12.518 5.691 -8.739 1.00 64.12 131 PHE A CA 1
ATOM 1032 C C . PHE A 1 131 ? 12.129 5.555 -7.273 1.00 64.12 131 PHE A C 1
ATOM 1034 O O . PHE A 1 131 ? 12.181 6.534 -6.529 1.00 64.12 131 PHE A O 1
ATOM 1041 N N . GLU A 1 132 ? 11.765 4.342 -6.863 1.00 55.41 132 GLU A N 1
ATOM 1042 C CA . GLU A 1 132 ? 11.390 4.042 -5.484 1.00 55.41 132 GLU A CA 1
ATOM 1043 C C . GLU A 1 132 ? 12.104 2.779 -4.993 1.00 55.41 132 GLU A C 1
ATOM 1045 O O . GLU A 1 132 ? 12.244 1.786 -5.714 1.00 55.41 132 GLU A O 1
ATOM 1050 N N . THR A 1 133 ? 12.573 2.808 -3.746 1.00 51.09 133 THR A N 1
ATOM 1051 C CA . THR A 1 133 ? 13.180 1.634 -3.121 1.00 51.09 133 THR A CA 1
ATOM 1052 C C . THR A 1 133 ? 12.075 0.674 -2.682 1.00 51.09 133 THR A C 1
ATOM 1054 O O . THR A 1 133 ? 11.296 0.985 -1.787 1.00 51.09 133 THR A O 1
ATOM 1057 N N . ALA A 1 134 ? 12.041 -0.537 -3.234 1.00 50.00 134 ALA A N 1
ATOM 1058 C CA . ALA A 1 134 ? 11.089 -1.598 -2.895 1.00 50.00 134 ALA A CA 1
ATOM 1059 C C . ALA A 1 134 ? 11.335 -2.246 -1.514 1.00 50.00 134 ALA A C 1
ATOM 1061 O O . ALA A 1 134 ? 10.739 -3.277 -1.194 1.00 50.00 134 ALA A O 1
ATOM 1062 N N . CYS A 1 135 ? 12.241 -1.694 -0.699 1.00 38.16 135 CYS A N 1
ATOM 1063 C CA . CYS A 1 135 ? 12.666 -2.328 0.540 1.00 38.16 135 CYS A CA 1
ATOM 1064 C C . CYS A 1 135 ? 11.506 -2.361 1.546 1.00 38.16 135 CYS A C 1
ATOM 1066 O O . CYS A 1 135 ? 11.099 -1.343 2.107 1.00 38.16 135 CYS A O 1
ATOM 1068 N N . CYS A 1 136 ? 10.969 -3.567 1.748 1.00 36.50 136 CYS A N 1
ATOM 1069 C CA . CYS A 1 136 ? 9.951 -3.864 2.742 1.00 36.50 136 CYS A CA 1
ATOM 1070 C C . CYS A 1 136 ? 10.392 -3.348 4.118 1.00 36.50 136 CYS A C 1
ATOM 1072 O O . CYS A 1 136 ? 11.428 -3.753 4.646 1.00 36.50 136 CYS A O 1
ATOM 1074 N N . SER A 1 137 ? 9.544 -2.522 4.732 1.00 38.22 137 SER A N 1
ATOM 1075 C CA . SER A 1 137 ? 9.542 -2.224 6.169 1.00 38.22 137 SER A CA 1
ATOM 1076 C C . SER A 1 137 ? 10.855 -1.672 6.745 1.00 38.22 137 SER A C 1
ATOM 1078 O O . SER A 1 137 ? 11.488 -2.288 7.597 1.00 38.22 137 SER A O 1
ATOM 1080 N N . SER A 1 138 ? 11.230 -0.450 6.370 1.00 33.53 138 SER A N 1
ATOM 1081 C CA . SER A 1 138 ? 11.886 0.446 7.329 1.00 33.53 138 SER A CA 1
ATOM 1082 C C . SER A 1 138 ? 11.552 1.896 6.994 1.00 33.53 138 SER A C 1
ATOM 1084 O O . SER A 1 138 ? 11.716 2.354 5.867 1.00 33.53 138 SER A O 1
ATOM 1086 N N . THR A 1 139 ? 11.057 2.616 7.994 1.00 41.91 139 THR A N 1
ATOM 1087 C CA . THR A 1 139 ? 10.619 4.018 7.948 1.00 41.91 139 THR A CA 1
ATOM 1088 C C . THR A 1 139 ? 11.662 4.995 7.390 1.00 41.91 139 THR A C 1
ATOM 1090 O O . THR A 1 139 ? 11.299 6.103 7.022 1.00 41.91 139 THR A O 1
ATOM 1093 N N . HIS A 1 140 ? 12.931 4.597 7.251 1.00 38.16 140 HIS A N 1
ATOM 1094 C CA . HIS A 1 140 ? 13.965 5.419 6.619 1.00 38.16 140 HIS A CA 1
ATOM 1095 C C . HIS A 1 140 ? 13.903 5.473 5.088 1.00 38.16 140 HIS A C 1
ATOM 1097 O O . HIS A 1 140 ? 14.299 6.487 4.522 1.00 38.16 140 HIS A O 1
ATOM 1103 N N . ALA A 1 141 ? 13.390 4.444 4.406 1.00 41.53 141 ALA A N 1
ATOM 1104 C CA . ALA A 1 141 ? 13.371 4.427 2.940 1.00 41.53 141 ALA A CA 1
ATOM 1105 C C . ALA A 1 141 ? 12.330 5.395 2.341 1.00 41.53 141 ALA A C 1
ATOM 1107 O O . ALA A 1 141 ? 12.557 5.950 1.266 1.00 41.53 141 ALA A O 1
ATOM 1108 N N . LYS A 1 142 ? 11.220 5.637 3.057 1.00 40.38 142 LYS A N 1
ATOM 1109 C CA . LYS A 1 142 ? 10.158 6.562 2.626 1.00 40.38 142 LYS A CA 1
ATOM 1110 C C . LYS A 1 142 ? 10.626 8.023 2.640 1.00 40.38 142 LYS A C 1
ATOM 1112 O O . LYS A 1 142 ? 10.445 8.719 1.646 1.00 40.38 142 LYS A O 1
ATOM 1117 N N . ASP A 1 143 ? 11.321 8.449 3.698 1.00 39.97 143 ASP A N 1
ATOM 1118 C CA . ASP A 1 143 ? 11.803 9.833 3.828 1.00 39.97 143 ASP A CA 1
ATOM 1119 C C . ASP A 1 143 ? 12.831 10.206 2.750 1.00 39.97 143 ASP A C 1
ATOM 1121 O O . ASP A 1 143 ? 12.839 11.335 2.262 1.00 39.97 143 ASP A O 1
ATOM 1125 N N . THR A 1 144 ? 13.698 9.269 2.346 1.00 40.75 144 THR A N 1
ATOM 1126 C CA . THR A 1 144 ? 14.739 9.556 1.343 1.00 40.75 144 THR A CA 1
ATOM 1127 C C . THR A 1 144 ? 14.165 9.602 -0.072 1.00 40.75 144 THR A C 1
ATOM 1129 O O . THR A 1 144 ? 14.521 10.492 -0.837 1.00 40.75 144 THR A O 1
ATOM 1132 N N . ALA A 1 145 ? 13.231 8.709 -0.419 1.00 41.41 145 ALA A N 1
ATOM 1133 C CA . ALA A 1 145 ? 12.593 8.710 -1.737 1.00 41.41 145 ALA A CA 1
ATOM 1134 C C . ALA A 1 145 ? 11.689 9.941 -1.947 1.00 41.41 145 ALA A C 1
ATOM 1136 O O . ALA A 1 145 ? 11.722 10.554 -3.016 1.00 41.41 145 ALA A O 1
ATOM 1137 N N . GLU A 1 146 ? 10.941 10.357 -0.918 1.00 37.38 146 GLU A N 1
ATOM 1138 C CA . GLU A 1 146 ? 10.096 11.556 -0.972 1.00 37.38 146 GLU A CA 1
ATOM 1139 C C . GLU A 1 146 ? 10.940 12.843 -1.042 1.00 37.38 146 GLU A C 1
ATOM 1141 O O . GLU A 1 146 ? 10.640 13.733 -1.843 1.00 37.38 146 GLU A O 1
ATOM 1146 N N . GLN A 1 147 ? 12.058 12.914 -0.303 1.00 39.22 147 GLN A N 1
ATOM 1147 C CA . GLN A 1 147 ? 13.008 14.034 -0.379 1.00 39.22 147 GLN A CA 1
ATOM 1148 C C . GLN A 1 147 ? 13.769 14.082 -1.709 1.00 39.22 147 GLN A C 1
ATOM 1150 O O . GLN A 1 147 ? 13.940 15.168 -2.262 1.00 39.22 147 GLN A O 1
ATOM 1155 N N . SER A 1 148 ? 14.191 12.940 -2.260 1.00 39.03 148 SER A N 1
ATOM 1156 C CA . SER A 1 148 ? 14.845 12.881 -3.573 1.00 39.03 148 SER A CA 1
ATOM 1157 C C . SER A 1 148 ? 13.881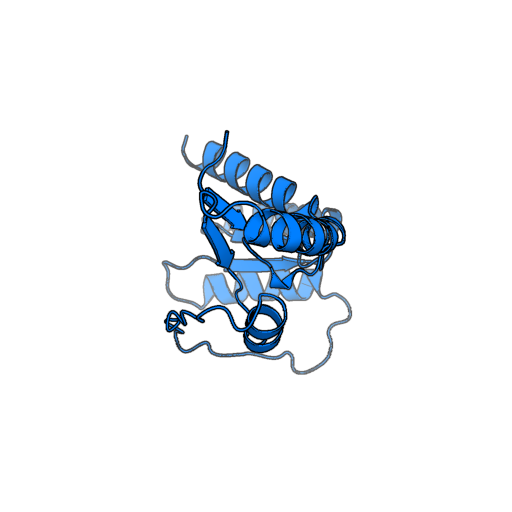 13.254 -4.701 1.00 39.03 148 SER A C 1
ATOM 1159 O O . SER A 1 148 ? 14.261 14.025 -5.582 1.00 39.03 148 SER A O 1
ATOM 1161 N N . CYS A 1 149 ? 12.620 12.805 -4.650 1.00 35.34 149 CYS A N 1
ATOM 1162 C CA . CYS A 1 149 ? 11.589 13.258 -5.587 1.00 35.34 149 CYS A CA 1
ATOM 1163 C C . CYS A 1 149 ? 11.302 14.762 -5.443 1.00 35.34 149 CYS A C 1
ATOM 1165 O O . CYS A 1 149 ? 11.276 15.461 -6.452 1.00 35.34 149 CYS A O 1
ATOM 1167 N N . GLN A 1 150 ? 11.141 15.300 -4.227 1.00 37.34 150 GLN A N 1
ATOM 1168 C CA . GLN A 1 150 ? 10.918 16.742 -4.026 1.00 37.34 150 GLN A CA 1
ATOM 1169 C C . GLN A 1 150 ? 12.113 17.603 -4.462 1.00 37.34 150 GLN A C 1
ATOM 1171 O O . GLN A 1 150 ? 11.908 18.679 -5.026 1.00 37.34 150 GLN A O 1
ATOM 1176 N N . ALA A 1 151 ? 13.347 17.136 -4.250 1.00 37.38 151 ALA A N 1
ATOM 1177 C CA . ALA A 1 151 ? 14.551 17.825 -4.711 1.00 37.38 151 ALA A CA 1
ATOM 1178 C C . ALA A 1 151 ? 14.634 17.860 -6.249 1.00 37.38 151 ALA A C 1
ATOM 1180 O O . ALA A 1 151 ? 14.870 18.923 -6.821 1.00 37.38 151 ALA A O 1
ATOM 1181 N N . LEU A 1 152 ? 14.347 16.738 -6.920 1.00 40.78 152 LEU A N 1
ATOM 1182 C CA . LEU A 1 152 ? 14.351 16.640 -8.386 1.00 40.78 152 LEU A CA 1
ATOM 1183 C C . LEU A 1 152 ? 13.211 17.432 -9.040 1.00 40.78 152 LEU A C 1
ATOM 1185 O O . LEU A 1 152 ? 13.447 18.149 -10.012 1.00 40.78 152 LEU A O 1
ATOM 1189 N N . PHE A 1 153 ? 11.992 17.384 -8.491 1.00 34.53 153 PHE A N 1
ATOM 1190 C CA . PHE A 1 153 ? 10.882 18.222 -8.969 1.00 34.53 153 PHE A CA 1
ATOM 1191 C C . PHE A 1 153 ? 11.160 19.723 -8.767 1.00 34.53 153 PHE A C 1
ATOM 1193 O O . PHE A 1 153 ? 10.709 20.540 -9.569 1.00 34.53 153 PHE A O 1
ATOM 1200 N N . GLY A 1 154 ? 11.930 20.097 -7.738 1.00 33.06 154 GLY A N 1
ATOM 1201 C CA . GLY A 1 154 ? 12.373 21.474 -7.502 1.00 33.06 154 GLY A CA 1
ATOM 1202 C C . GLY A 1 154 ? 13.440 21.984 -8.482 1.00 33.06 154 GLY A C 1
ATOM 1203 O O . GLY A 1 154 ? 13.498 23.191 -8.729 1.00 33.06 154 GLY A O 1
ATOM 1204 N N . GLU A 1 155 ? 14.258 21.098 -9.058 1.00 37.47 155 GLU A N 1
ATOM 1205 C CA . GLU A 1 155 ? 15.253 21.446 -10.087 1.00 37.47 155 GLU A CA 1
ATOM 1206 C C . GLU A 1 155 ? 14.678 21.433 -11.511 1.00 37.47 155 GLU A C 1
ATOM 1208 O O . GLU A 1 155 ? 15.082 22.253 -12.329 1.00 37.47 155 GLU A O 1
ATOM 1213 N N . LEU A 1 156 ? 13.692 20.577 -11.799 1.00 33.31 156 LEU A N 1
ATOM 1214 C CA . LEU A 1 156 ? 13.026 20.491 -13.110 1.00 33.31 156 LEU A CA 1
ATOM 1215 C C . LEU A 1 156 ? 12.023 21.630 -13.396 1.00 33.31 156 LEU A C 1
ATOM 1217 O O . LEU A 1 156 ? 11.623 21.808 -14.545 1.00 33.31 156 LEU A O 1
ATOM 1221 N N . LEU A 1 157 ? 11.609 22.396 -12.378 1.00 32.34 157 LEU A N 1
ATOM 1222 C CA . LEU A 1 157 ? 10.661 23.522 -12.483 1.00 32.34 157 LEU A CA 1
ATOM 1223 C C . LEU A 1 157 ? 11.324 24.920 -12.454 1.00 32.34 157 LEU A C 1
ATOM 1225 O O . LEU A 1 157 ? 10.639 25.913 -12.192 1.00 32.34 157 LEU A O 1
ATOM 1229 N N . LYS A 1 158 ? 12.631 25.023 -12.730 1.00 31.00 158 LYS A N 1
ATOM 1230 C CA . LYS A 1 158 ? 13.334 26.305 -12.933 1.00 31.00 158 LYS A CA 1
ATOM 1231 C C . LYS A 1 158 ? 13.819 26.490 -14.363 1.00 31.00 158 LYS A C 1
ATOM 1233 O O . LYS A 1 158 ? 14.328 25.513 -14.947 1.00 31.00 158 LYS A O 1
#